Protein AF-A0A2K1K5V3-F1 (afdb_monomer_lite)

Foldseek 3Di:
DDQCPDPVQVVLVVCCVVVVDPPVVVVVDDPLRSDHPVVVVVVVVVVVVVVVCVVVPPPPQPFDQPDADPPPRGSRDHDDDDDPPDD

pLDDT: mean 78.14, std 9.66, range [45.19, 92.62]

Secondary structure (DSSP, 8-state):
--STT-GGGHHHHHHHHTTSS-HHHHHH--HHHHS-HHHHHHHHHHHHHHHHHHHH-------BTTS--TTT----B------TT--

InterPro domains:
  IPR003618 Transcription elongation factor S-II, central domain [PF07500] (1-54)
  IPR003618 Transcription elongation factor S-II, central domain [PS51321] (1-62)
  IPR036575 Transcription elongation factor S-II, central domain superfamily [G3DSA:1.10.472.30] (1-36)
  IPR036575 Transcription elongation factor S-II, central domain superfamily [SSF46942] (1-37)

Sequence (87 aa):
MFNVKDDTNLDFRRRILLGRIKPEAVVSMTFSDMASEQRKKETEGIKAKSMFECELGATAVASTDQFKCGKCLQRKTTYSRCRQGAC

Structure (mmCIF, N/CA/C/O backbone):
data_AF-A0A2K1K5V3-F1
#
_entry.id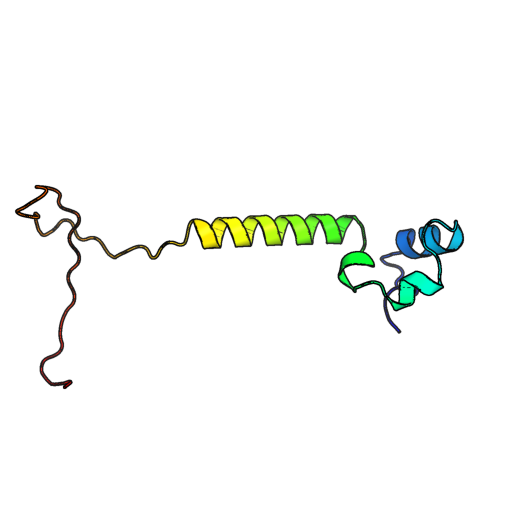   AF-A0A2K1K5V3-F1
#
loop_
_atom_site.group_PDB
_atom_site.id
_atom_site.type_symbol
_atom_site.label_atom_id
_atom_site.label_alt_id
_atom_site.label_comp_id
_atom_site.label_asym_id
_atom_site.label_entity_id
_atom_site.label_seq_id
_atom_site.pdbx_PDB_ins_code
_atom_site.Cartn_x
_atom_site.Cartn_y
_atom_site.Cartn_z
_atom_site.occupancy
_atom_site.B_iso_or_equiv
_atom_site.auth_seq_id
_atom_site.auth_comp_id
_atom_site.auth_asym_id
_atom_site.auth_atom_id
_atom_site.pdbx_PDB_model_num
ATOM 1 N N . MET A 1 1 ? -11.586 -22.014 13.687 1.00 45.19 1 MET A N 1
ATOM 2 C CA . MET A 1 1 ? -12.405 -20.871 14.147 1.00 45.19 1 MET A CA 1
ATOM 3 C C . MET A 1 1 ? -11.443 -19.753 14.546 1.00 45.19 1 MET A C 1
ATOM 5 O O . MET A 1 1 ? -11.001 -19.702 15.684 1.00 45.19 1 MET A O 1
ATOM 9 N N . PHE A 1 2 ? -10.978 -18.974 13.568 1.00 56.78 2 PHE A N 1
ATOM 10 C CA . PHE A 1 2 ? -9.723 -18.211 13.647 1.00 56.78 2 PHE A CA 1
ATOM 11 C C . PHE A 1 2 ? -9.976 -16.725 13.355 1.00 56.78 2 PHE A C 1
ATOM 13 O O . PHE A 1 2 ? -10.266 -16.387 12.215 1.00 56.78 2 PHE A O 1
ATOM 20 N N . ASN A 1 3 ? -9.965 -15.900 14.413 1.00 60.25 3 ASN A N 1
ATOM 21 C CA . ASN A 1 3 ? -9.601 -14.464 14.469 1.00 60.25 3 ASN A CA 1
ATOM 22 C C . ASN A 1 3 ? -10.019 -13.853 15.824 1.00 60.25 3 ASN A C 1
ATOM 24 O O . ASN A 1 3 ? -9.330 -13.016 16.386 1.00 60.25 3 ASN A O 1
ATOM 28 N N . VAL A 1 4 ? -11.158 -14.279 16.392 1.00 61.62 4 VAL A N 1
ATOM 29 C CA . VAL A 1 4 ? -11.677 -13.733 17.672 1.00 61.62 4 VAL A CA 1
ATOM 30 C C . VAL A 1 4 ? -10.859 -14.204 18.881 1.00 61.62 4 VAL A C 1
ATOM 32 O O . VAL A 1 4 ? -10.890 -13.585 19.945 1.00 61.62 4 VAL A O 1
ATOM 35 N N . LYS A 1 5 ? -10.153 -15.328 18.736 1.00 64.94 5 LYS A N 1
ATOM 36 C CA . LYS A 1 5 ? -9.316 -15.932 19.778 1.00 64.94 5 LYS A CA 1
ATOM 37 C C . LYS A 1 5 ? -7.825 -15.621 19.599 1.00 64.94 5 LYS A C 1
ATOM 39 O O . LYS A 1 5 ? -7.036 -16.123 20.384 1.00 64.94 5 LYS A O 1
ATOM 44 N N . ASP A 1 6 ? -7.458 -14.835 18.586 1.00 69.06 6 ASP A N 1
ATOM 45 C CA . ASP A 1 6 ? -6.068 -14.458 18.344 1.00 69.06 6 ASP A CA 1
ATOM 46 C C . ASP A 1 6 ? -5.619 -13.392 19.344 1.00 69.06 6 ASP A C 1
ATOM 48 O O . ASP A 1 6 ? -6.129 -12.268 19.356 1.00 69.06 6 ASP A O 1
ATOM 52 N N . ASP A 1 7 ? -4.608 -13.726 20.145 1.00 65.00 7 ASP A N 1
ATOM 53 C CA . ASP A 1 7 ? -3.987 -12.799 21.100 1.00 65.00 7 ASP A CA 1
ATOM 54 C C . ASP A 1 7 ? -3.304 -11.619 20.391 1.00 65.00 7 ASP A C 1
ATOM 56 O O . ASP A 1 7 ? -3.154 -10.534 20.951 1.00 65.00 7 ASP A O 1
ATOM 60 N N . THR A 1 8 ? -2.960 -11.790 19.112 1.00 67.19 8 THR A N 1
ATOM 61 C CA . THR A 1 8 ? -2.384 -10.735 18.268 1.00 67.19 8 THR A CA 1
ATOM 62 C C . THR A 1 8 ? -3.403 -9.676 17.833 1.00 67.19 8 THR A C 1
ATOM 64 O O . THR A 1 8 ? -3.008 -8.619 17.340 1.00 67.19 8 THR A O 1
ATOM 67 N N . ASN A 1 9 ? -4.708 -9.915 18.029 1.00 72.56 9 ASN A N 1
ATOM 68 C CA . ASN A 1 9 ? -5.786 -9.033 17.574 1.00 72.56 9 ASN A CA 1
ATOM 69 C 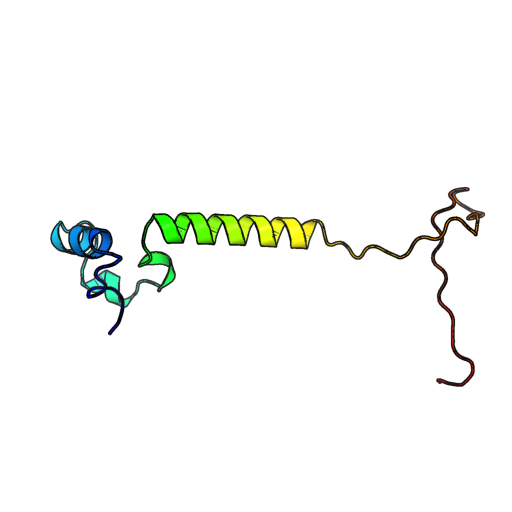C . ASN A 1 9 ? -6.808 -8.728 18.688 1.00 72.56 9 ASN A C 1
ATOM 71 O O . ASN A 1 9 ? -8.026 -8.727 18.488 1.00 72.56 9 ASN A O 1
ATOM 75 N N . LEU A 1 10 ? -6.297 -8.437 19.891 1.00 75.88 10 LEU A N 1
ATOM 76 C CA . LEU A 1 10 ? -7.095 -8.054 21.066 1.00 75.88 10 LEU A CA 1
ATOM 77 C C . LEU A 1 10 ? -8.001 -6.841 20.809 1.00 75.88 10 LEU A C 1
ATOM 79 O O . LEU A 1 10 ? -9.089 -6.758 21.382 1.00 75.88 10 LEU A O 1
ATOM 83 N N . ASP A 1 11 ? -7.579 -5.912 19.947 1.00 79.25 11 ASP A N 1
ATOM 84 C CA . ASP A 1 11 ? -8.378 -4.736 19.586 1.00 79.25 11 ASP A CA 1
ATOM 85 C C . ASP A 1 11 ? -9.673 -5.127 18.861 1.00 79.25 11 ASP A C 1
ATOM 87 O O . ASP A 1 11 ? -10.743 -4.609 19.179 1.00 79.25 11 ASP A O 1
ATOM 91 N N . PHE A 1 12 ? -9.620 -6.115 17.964 1.00 80.94 12 PHE A N 1
ATOM 92 C CA . PHE A 1 12 ? -10.809 -6.615 17.275 1.00 80.94 12 PHE A CA 1
ATOM 93 C C . PHE A 1 12 ? -11.816 -7.228 18.257 1.00 80.94 12 PHE A C 1
ATOM 95 O O . PHE A 1 12 ? -13.000 -6.887 18.232 1.00 80.94 12 PHE A O 1
ATOM 102 N N . ARG A 1 13 ? -11.344 -8.048 19.209 1.00 81.31 13 ARG A N 1
ATOM 103 C CA . ARG A 1 13 ? -12.193 -8.585 20.287 1.00 81.31 13 ARG A CA 1
ATOM 104 C C . ARG A 1 13 ? -12.798 -7.466 21.142 1.00 81.31 13 ARG A C 1
ATOM 106 O O . ARG A 1 13 ? -13.986 -7.521 21.455 1.00 81.31 13 ARG A O 1
ATOM 113 N N . ARG A 1 14 ? -12.021 -6.435 21.494 1.00 83.75 14 ARG A N 1
ATOM 114 C CA . ARG A 1 14 ? -12.521 -5.270 22.248 1.00 83.75 14 ARG A CA 1
ATOM 115 C C . ARG A 1 14 ? -13.620 -4.530 21.490 1.00 83.75 14 ARG A C 1
ATOM 117 O O . ARG A 1 14 ? -14.621 -4.170 22.095 1.00 83.75 14 ARG A O 1
ATOM 124 N N . ARG A 1 15 ? -13.487 -4.343 20.175 1.00 83.69 15 ARG A N 1
ATOM 125 C CA . ARG A 1 15 ? -14.513 -3.682 19.347 1.00 83.69 15 ARG A CA 1
ATOM 126 C C . ARG A 1 15 ? -15.831 -4.452 19.303 1.00 83.69 15 ARG A C 1
ATOM 128 O O . ARG A 1 15 ? -16.883 -3.817 19.293 1.00 83.69 15 ARG A O 1
ATOM 135 N N . ILE A 1 16 ? -15.779 -5.784 19.314 1.00 84.88 16 ILE A N 1
ATOM 136 C CA . ILE A 1 16 ? -16.976 -6.630 19.420 1.00 84.88 16 ILE A CA 1
ATOM 137 C C . ILE A 1 16 ? -17.626 -6.453 20.799 1.00 84.88 16 ILE A C 1
ATOM 139 O O . ILE A 1 16 ? -18.820 -6.186 20.882 1.00 84.88 16 ILE A O 1
ATOM 143 N N . LEU A 1 17 ? -16.840 -6.533 21.881 1.00 84.38 17 LEU A N 1
ATOM 144 C CA . LEU A 1 17 ? -17.350 -6.403 23.255 1.00 84.38 17 LEU A CA 1
ATOM 145 C C . LEU A 1 17 ? -17.933 -5.014 23.555 1.00 84.38 17 LEU A C 1
ATOM 147 O O . LEU A 1 17 ? -18.924 -4.903 24.265 1.00 84.38 17 LEU A O 1
ATOM 151 N N . LEU A 1 18 ? -17.342 -3.961 22.989 1.00 86.50 18 LEU A N 1
ATOM 152 C CA . LEU A 1 18 ? -17.832 -2.584 23.099 1.00 86.50 18 LEU A CA 1
ATOM 153 C C . LEU A 1 18 ? -19.034 -2.296 22.180 1.00 86.50 18 LEU A C 1
ATOM 155 O O . LEU A 1 18 ? -19.496 -1.159 22.130 1.00 86.50 18 LEU A O 1
ATOM 159 N N . GLY A 1 19 ? -19.512 -3.280 21.410 1.00 83.62 19 GLY A N 1
ATOM 160 C CA . GLY A 1 19 ? -20.666 -3.131 20.520 1.00 83.62 19 GLY A CA 1
ATOM 161 C C . GLY A 1 19 ? -20.399 -2.324 19.246 1.00 83.62 19 GLY A C 1
ATOM 162 O O . GLY A 1 19 ? -21.336 -2.023 18.511 1.00 83.62 19 GLY A O 1
ATOM 163 N N . ARG A 1 20 ? -19.136 -1.991 18.938 1.00 84.38 20 ARG A N 1
ATOM 164 C CA . ARG A 1 20 ? -18.769 -1.320 17.675 1.00 84.38 20 ARG A CA 1
ATOM 165 C C . ARG A 1 20 ? -18.938 -2.239 16.467 1.00 84.38 20 ARG A C 1
ATOM 167 O O . ARG A 1 20 ? -19.166 -1.760 15.363 1.00 84.38 20 ARG A O 1
ATOM 174 N N . ILE A 1 21 ? -18.808 -3.548 16.677 1.00 84.25 21 ILE A N 1
ATOM 175 C CA . ILE A 1 21 ? -19.037 -4.580 15.665 1.00 84.25 21 ILE A CA 1
ATOM 176 C C . ILE A 1 21 ? -20.099 -5.526 16.216 1.00 84.25 21 ILE A C 1
ATOM 178 O O . ILE A 1 21 ? -19.904 -6.128 17.273 1.00 84.25 21 ILE A O 1
ATOM 182 N N . LYS A 1 22 ? -21.225 -5.661 15.508 1.00 84.25 22 LYS A N 1
ATOM 183 C CA . LYS A 1 22 ? -22.275 -6.613 15.887 1.00 84.25 22 LYS A CA 1
ATOM 184 C C . LYS A 1 22 ? -21.763 -8.045 15.703 1.00 84.25 22 LYS A C 1
ATOM 186 O O . LYS A 1 22 ? -21.170 -8.323 14.661 1.00 84.25 22 LYS A O 1
ATOM 191 N N . PRO A 1 23 ? -22.028 -8.968 16.642 1.00 80.06 23 PRO A N 1
ATOM 192 C CA . PRO A 1 23 ? -21.562 -10.353 16.544 1.00 80.06 23 PRO A CA 1
ATOM 193 C C . PRO A 1 23 ? -22.098 -11.067 15.295 1.00 80.06 23 PRO A C 1
ATOM 195 O O . PRO A 1 23 ? -21.380 -11.851 14.687 1.00 80.06 23 PRO A O 1
ATOM 198 N N . GLU A 1 24 ? -23.317 -10.738 14.861 1.00 83.62 24 GLU A N 1
ATOM 199 C CA . GLU A 1 24 ? -23.918 -11.258 13.625 1.00 83.62 24 GLU A CA 1
ATOM 200 C C . GLU A 1 24 ? -23.127 -10.841 12.376 1.00 83.62 24 GLU A C 1
ATOM 202 O O . GLU A 1 24 ? -22.896 -11.650 11.481 1.00 83.62 24 GLU A O 1
ATOM 207 N N . ALA A 1 25 ? -22.637 -9.598 12.343 1.00 80.62 25 ALA A N 1
ATOM 208 C CA . ALA A 1 25 ? -21.870 -9.074 11.216 1.00 80.62 25 ALA A CA 1
ATOM 209 C C . ALA A 1 25 ? -20.499 -9.753 11.085 1.00 80.62 25 ALA A C 1
ATOM 211 O O . ALA A 1 25 ? -19.995 -9.898 9.973 1.00 80.62 25 ALA A O 1
ATOM 212 N N . VAL A 1 26 ? -19.919 -10.228 12.195 1.00 78.50 26 VAL A N 1
ATOM 213 C CA . VAL A 1 26 ? -18.622 -10.930 12.207 1.00 78.50 26 VAL A CA 1
ATOM 214 C C . VAL A 1 26 ? -18.650 -12.186 11.333 1.00 78.50 26 VAL A C 1
ATOM 216 O O . VAL A 1 26 ? -17.633 -12.529 10.741 1.00 78.50 26 VAL A O 1
ATOM 219 N N . VAL A 1 27 ? -19.805 -12.849 11.208 1.00 79.75 27 VAL A N 1
ATOM 220 C CA . VAL A 1 27 ? -19.966 -14.048 10.367 1.00 79.75 27 VAL A CA 1
ATOM 221 C C . VAL A 1 27 ? -19.887 -13.708 8.875 1.00 79.75 27 VAL A C 1
ATOM 223 O O . VAL A 1 27 ? -19.394 -14.511 8.088 1.00 79.75 27 VAL A O 1
ATOM 226 N N . SER A 1 28 ? -20.340 -12.512 8.490 1.00 81.88 28 SER A N 1
ATOM 227 C CA . SER A 1 28 ? -20.318 -12.021 7.105 1.00 81.88 28 SER A CA 1
ATOM 228 C C . SER A 1 28 ? -19.051 -11.245 6.722 1.00 81.88 28 SER A C 1
ATOM 230 O O . SER A 1 28 ? -18.865 -10.933 5.549 1.00 81.88 28 SER A O 1
ATOM 232 N N . MET A 1 29 ? -18.191 -10.896 7.685 1.00 81.44 29 MET A N 1
ATOM 233 C CA . MET A 1 29 ? -16.978 -10.118 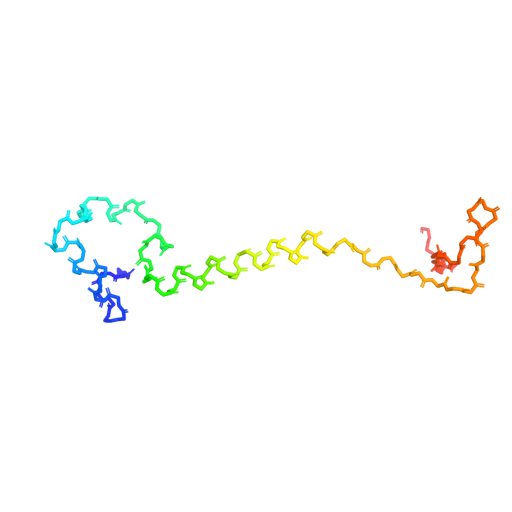7.418 1.00 81.44 29 MET A CA 1
ATOM 234 C C . MET A 1 29 ? -15.906 -10.958 6.722 1.00 81.44 29 MET A C 1
ATOM 236 O O . MET A 1 29 ? -15.725 -12.140 7.009 1.00 81.44 29 MET A O 1
ATOM 240 N N . THR A 1 30 ? -15.143 -10.325 5.830 1.00 81.88 30 THR A N 1
ATOM 241 C CA . THR A 1 30 ? -14.008 -10.991 5.187 1.00 81.88 30 THR A CA 1
ATOM 242 C C . THR A 1 30 ? -12.793 -11.027 6.116 1.00 81.88 30 THR A C 1
ATOM 244 O O . THR A 1 30 ? -12.637 -10.194 7.012 1.00 81.88 30 THR A O 1
ATOM 247 N N . PHE A 1 31 ? -11.866 -11.959 5.874 1.00 77.56 31 PHE A N 1
ATOM 248 C CA . PHE A 1 31 ? -10.611 -12.051 6.633 1.00 77.56 31 PHE A CA 1
ATOM 249 C C . PHE A 1 31 ? -9.807 -10.743 6.628 1.00 77.56 31 PHE A C 1
ATOM 251 O O . PHE A 1 31 ? -9.169 -10.409 7.626 1.00 77.56 31 PHE A O 1
ATOM 258 N N . SER A 1 32 ? -9.871 -9.989 5.525 1.00 76.88 32 SER A N 1
ATOM 259 C CA . SER A 1 32 ? -9.232 -8.676 5.395 1.00 76.88 32 SER A CA 1
ATOM 260 C C . SER A 1 32 ? -9.840 -7.661 6.365 1.00 76.88 32 SER A C 1
ATOM 262 O O . SER A 1 32 ? -9.118 -6.911 7.019 1.00 76.88 32 SER A O 1
ATOM 264 N N . ASP A 1 33 ? -11.164 -7.670 6.517 1.00 78.31 33 ASP A N 1
ATOM 265 C CA . ASP A 1 33 ? -11.878 -6.725 7.381 1.00 78.31 33 ASP A CA 1
ATOM 266 C C . ASP A 1 33 ? -11.704 -7.043 8.869 1.00 78.31 33 ASP A C 1
ATOM 268 O O . ASP A 1 33 ? -11.793 -6.152 9.718 1.00 78.31 33 ASP A O 1
ATOM 272 N N . MET A 1 34 ? -11.425 -8.303 9.192 1.00 78.88 34 MET A N 1
ATOM 273 C CA . MET A 1 34 ? -11.175 -8.767 10.556 1.00 78.88 34 MET A CA 1
ATOM 274 C C . MET A 1 34 ? -9.699 -8.650 10.974 1.00 78.88 34 MET A C 1
ATOM 276 O O . MET A 1 34 ? -9.375 -8.847 12.145 1.00 78.88 34 MET A O 1
ATOM 280 N N . ALA A 1 35 ? -8.789 -8.341 10.044 1.00 79.56 35 ALA A N 1
ATOM 281 C CA . ALA A 1 35 ? -7.374 -8.149 10.347 1.00 79.56 35 ALA A CA 1
ATOM 282 C C . ALA A 1 35 ? -7.140 -6.940 11.275 1.00 79.56 35 ALA A C 1
ATOM 284 O O . ALA A 1 35 ? -7.965 -6.028 11.370 1.00 79.56 35 ALA A O 1
ATOM 285 N N . SER A 1 36 ? -6.000 -6.922 11.967 1.00 80.88 36 SER A N 1
ATOM 286 C CA . SER A 1 36 ? -5.607 -5.778 12.792 1.00 80.88 36 SER A CA 1
ATOM 287 C C . SER A 1 36 ? -5.391 -4.530 11.930 1.00 80.88 36 SER A C 1
ATOM 289 O O . SER A 1 36 ? -5.006 -4.629 10.765 1.00 80.88 36 SER A O 1
ATOM 291 N N . GLU A 1 37 ? -5.583 -3.344 12.509 1.00 81.12 37 GLU A N 1
ATOM 292 C CA . GLU A 1 37 ? -5.374 -2.066 11.804 1.00 81.12 37 GLU A CA 1
ATOM 293 C C . GLU A 1 37 ? -3.977 -1.959 11.180 1.00 81.12 37 GLU A C 1
ATOM 295 O O . GLU A 1 37 ? -3.824 -1.456 10.070 1.00 81.12 37 GLU A O 1
ATOM 300 N N . GLN A 1 38 ? -2.959 -2.486 11.865 1.00 83.81 38 GLN A N 1
ATOM 301 C CA . GLN A 1 38 ? -1.592 -2.494 11.353 1.00 83.81 38 GLN A CA 1
ATOM 302 C C . GLN A 1 38 ? -1.466 -3.343 10.082 1.00 83.81 38 GLN A C 1
ATOM 304 O O . GLN A 1 38 ? -0.930 -2.873 9.081 1.00 83.81 38 GLN A O 1
ATOM 309 N N . ARG A 1 39 ? -2.013 -4.567 10.093 1.00 84.19 39 ARG A N 1
ATOM 310 C CA . ARG A 1 39 ? -1.986 -5.447 8.916 1.00 84.19 39 ARG A CA 1
ATOM 311 C C . ARG A 1 39 ? -2.836 -4.912 7.772 1.00 84.19 39 ARG A C 1
ATOM 313 O O . ARG A 1 39 ? -2.463 -5.102 6.618 1.00 84.19 39 ARG A O 1
ATOM 320 N N . LYS A 1 40 ? -3.961 -4.250 8.067 1.00 85.25 40 LYS A N 1
ATOM 321 C CA . LYS A 1 40 ? -4.789 -3.593 7.044 1.00 85.25 40 LYS A CA 1
ATOM 322 C C . LYS A 1 40 ? -3.987 -2.537 6.296 1.00 85.25 40 LYS A C 1
ATOM 324 O O . LYS A 1 40 ? -3.883 -2.625 5.078 1.00 85.25 40 LYS A O 1
ATOM 329 N N . LYS A 1 41 ? -3.319 -1.639 7.028 1.00 87.44 41 LYS A N 1
ATOM 330 C CA . LYS A 1 41 ? -2.452 -0.606 6.443 1.00 87.44 41 LYS A CA 1
ATOM 331 C C . LYS A 1 41 ? -1.306 -1.193 5.621 1.00 87.44 41 LYS A C 1
ATOM 333 O O . LYS A 1 41 ? -1.030 -0.710 4.528 1.00 87.44 41 LYS A O 1
ATOM 338 N N . GLU A 1 42 ? -0.652 -2.246 6.113 1.00 88.88 42 GLU A N 1
ATOM 339 C CA . GLU A 1 42 ? 0.387 -2.950 5.346 1.00 88.88 42 GLU A CA 1
ATOM 340 C C . GLU A 1 42 ? -0.165 -3.546 4.052 1.00 88.88 42 GLU A C 1
ATOM 342 O O . GLU A 1 42 ? 0.408 -3.354 2.983 1.00 88.88 42 GLU A O 1
ATOM 347 N N . THR A 1 43 ? -1.304 -4.232 4.138 1.00 88.25 43 THR A N 1
ATOM 348 C CA . THR A 1 43 ? -1.944 -4.876 2.987 1.00 88.25 43 THR A CA 1
ATOM 349 C C . THR A 1 43 ? -2.380 -3.843 1.948 1.00 88.25 43 THR A C 1
ATOM 351 O O . THR A 1 43 ? -2.174 -4.050 0.756 1.00 88.25 43 THR A O 1
ATOM 354 N N . GLU A 1 44 ? -2.954 -2.722 2.382 1.00 90.44 44 GLU A N 1
ATOM 355 C CA . GLU A 1 44 ? -3.311 -1.590 1.521 1.00 90.44 44 GLU A CA 1
ATOM 356 C C . GLU A 1 44 ? -2.075 -0.989 0.845 1.00 90.44 44 GLU A C 1
ATOM 358 O O . GLU A 1 44 ? -2.089 -0.761 -0.363 1.00 90.44 44 GLU A O 1
ATOM 363 N N . GLY A 1 45 ? -0.980 -0.813 1.590 1.00 92.62 45 GLY A N 1
ATOM 364 C CA . GLY A 1 45 ? 0.286 -0.330 1.044 1.00 92.62 45 GLY A CA 1
ATOM 365 C C . GLY A 1 45 ? 0.884 -1.276 0.000 1.00 92.62 45 GLY A C 1
ATOM 366 O O . GLY A 1 45 ? 1.354 -0.822 -1.040 1.00 92.62 45 GLY A O 1
ATOM 367 N N . ILE A 1 46 ? 0.840 -2.588 0.243 1.00 91.69 46 ILE A N 1
ATOM 368 C CA . ILE A 1 46 ? 1.305 -3.601 -0.714 1.00 91.69 46 ILE A CA 1
ATOM 369 C C . ILE A 1 46 ? 0.438 -3.578 -1.974 1.00 91.69 46 ILE A C 1
ATOM 371 O O . ILE A 1 46 ? 0.983 -3.539 -3.072 1.00 91.69 46 ILE A O 1
ATOM 375 N N . LYS A 1 47 ? -0.892 -3.535 -1.827 1.00 91.56 47 LYS A N 1
ATOM 376 C CA . LYS A 1 47 ? -1.828 -3.455 -2.959 1.00 91.56 47 LYS A CA 1
ATOM 377 C C . LYS A 1 47 ? -1.605 -2.198 -3.797 1.00 91.56 47 LYS A C 1
ATOM 379 O O . LYS A 1 47 ? -1.594 -2.273 -5.020 1.00 91.56 47 LYS A O 1
ATOM 384 N N . ALA A 1 48 ? -1.405 -1.048 -3.157 1.00 91.56 48 ALA A N 1
ATOM 385 C CA . ALA A 1 48 ? -1.134 0.200 -3.864 1.00 91.56 48 ALA A CA 1
ATOM 386 C C . ALA A 1 48 ? 0.181 0.125 -4.655 1.00 91.56 48 ALA A C 1
ATOM 388 O O . ALA A 1 48 ? 0.214 0.490 -5.828 1.00 91.56 48 ALA A O 1
ATOM 389 N N . LYS A 1 49 ? 1.245 -0.411 -4.041 1.00 91.38 49 LYS A N 1
ATOM 390 C CA . LYS A 1 49 ? 2.537 -0.613 -4.711 1.00 91.38 49 LYS A CA 1
ATOM 391 C C . LYS A 1 49 ? 2.424 -1.575 -5.887 1.00 91.38 49 LYS A C 1
ATOM 393 O O . LYS A 1 49 ? 2.901 -1.250 -6.965 1.00 91.38 49 LYS A O 1
ATOM 398 N N . SER A 1 50 ? 1.755 -2.713 -5.707 1.00 89.44 50 SER A N 1
ATOM 399 C CA . SER A 1 50 ? 1.601 -3.700 -6.776 1.00 89.44 50 SER A CA 1
ATOM 400 C C . SER A 1 50 ? 0.799 -3.150 -7.952 1.00 89.44 50 SER A C 1
ATOM 402 O O . SER A 1 50 ? 1.158 -3.388 -9.097 1.00 89.44 50 SER A O 1
ATOM 404 N N . MET A 1 51 ? -0.268 -2.387 -7.684 1.00 88.56 51 MET A N 1
ATOM 405 C CA . MET A 1 51 ? -1.056 -1.741 -8.739 1.00 88.56 51 MET A CA 1
ATOM 406 C C . MET A 1 51 ? -0.204 -0.739 -9.521 1.00 88.56 51 MET A C 1
ATOM 408 O O . MET A 1 51 ? -0.175 -0.786 -10.745 1.00 88.56 51 MET A O 1
ATOM 412 N N . PHE A 1 52 ? 0.555 0.097 -8.814 1.00 88.62 52 PHE A N 1
ATOM 413 C CA . PHE A 1 52 ? 1.455 1.066 -9.431 1.00 88.62 52 PHE A CA 1
ATOM 414 C C . PHE A 1 52 ? 2.559 0.401 -10.268 1.00 88.62 52 PHE A C 1
ATOM 416 O O . PHE A 1 52 ? 2.833 0.816 -11.392 1.00 88.62 52 PHE A O 1
ATOM 423 N N . GLU A 1 53 ? 3.178 -0.663 -9.757 1.00 86.38 53 GLU A N 1
ATOM 424 C CA . GLU A 1 53 ? 4.189 -1.431 -10.489 1.00 86.38 53 GLU A CA 1
ATOM 425 C C . GLU A 1 53 ? 3.606 -2.121 -11.728 1.00 86.38 53 GLU A C 1
ATOM 427 O O . GLU A 1 53 ? 4.250 -2.131 -12.775 1.00 86.38 53 GLU A O 1
ATOM 432 N N . CYS A 1 54 ? 2.383 -2.654 -11.650 1.00 83.56 54 CYS A N 1
ATOM 433 C CA . CYS A 1 54 ? 1.692 -3.218 -12.808 1.00 83.56 54 CYS A CA 1
ATOM 434 C C . CYS A 1 54 ? 1.372 -2.160 -13.873 1.00 83.56 54 CYS A C 1
ATOM 436 O O . CYS A 1 54 ? 1.524 -2.440 -15.060 1.00 83.56 54 CYS A O 1
ATOM 438 N N . GLU A 1 55 ? 0.961 -0.955 -13.472 1.00 78.19 55 GLU A N 1
ATOM 439 C CA . GLU A 1 55 ? 0.702 0.159 -14.393 1.00 78.19 55 GLU A CA 1
ATOM 440 C C . GLU A 1 55 ? 1.985 0.652 -15.079 1.00 78.19 55 GLU A C 1
ATOM 442 O O . GLU A 1 55 ? 1.985 0.938 -16.277 1.00 78.19 55 GLU A O 1
ATOM 447 N N . LEU A 1 56 ? 3.097 0.718 -14.341 1.00 74.38 56 LEU A N 1
ATOM 448 C CA . LEU A 1 56 ? 4.405 1.096 -14.884 1.00 74.38 56 LEU A CA 1
ATOM 449 C C . LEU A 1 56 ? 5.068 -0.012 -15.703 1.00 74.38 56 LEU A C 1
ATOM 451 O O . LEU A 1 56 ? 5.874 0.277 -16.588 1.00 74.38 56 LEU A O 1
ATOM 455 N N . GLY A 1 57 ? 4.737 -1.270 -15.419 1.00 61.50 57 GLY A N 1
ATOM 456 C CA . GLY A 1 57 ? 5.269 -2.471 -16.054 1.00 61.50 57 GLY A CA 1
ATOM 457 C C . GLY A 1 57 ? 4.817 -2.678 -17.499 1.00 61.50 57 GLY A C 1
ATOM 458 O O . GLY A 1 57 ? 4.710 -3.821 -17.944 1.00 61.50 57 GLY A O 1
ATOM 459 N N . ALA A 1 58 ? 4.563 -1.603 -18.254 1.00 62.81 58 ALA A N 1
ATOM 460 C CA . ALA A 1 58 ? 4.488 -1.678 -19.702 1.00 62.81 58 ALA A CA 1
ATOM 461 C C . ALA A 1 58 ? 5.801 -2.292 -20.200 1.00 62.81 58 ALA A C 1
ATOM 463 O O . ALA A 1 58 ? 6.882 -1.748 -19.973 1.00 62.81 58 ALA A O 1
ATOM 464 N N . THR A 1 59 ? 5.689 -3.470 -20.818 1.00 61.84 59 THR A N 1
ATOM 465 C CA . THR A 1 59 ? 6.796 -4.311 -21.279 1.00 61.84 59 THR A CA 1
ATOM 466 C C . THR A 1 59 ? 7.937 -3.460 -21.818 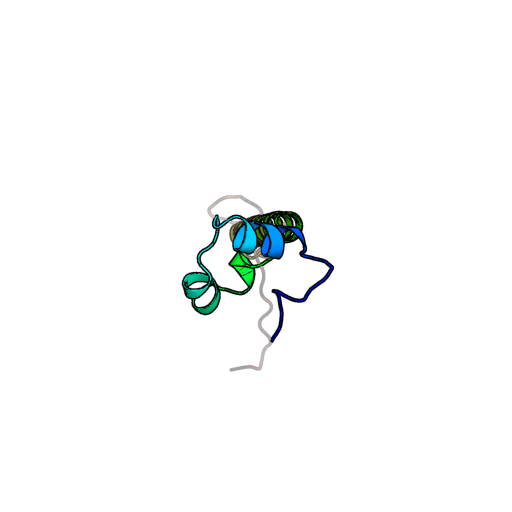1.00 61.84 59 THR A C 1
ATOM 468 O O . THR A 1 59 ? 7.769 -2.793 -22.842 1.00 61.84 59 THR A O 1
ATOM 471 N N . ALA A 1 60 ? 9.082 -3.473 -21.132 1.00 62.72 60 ALA A N 1
ATOM 472 C CA . ALA A 1 60 ? 10.287 -2.825 -21.619 1.00 62.72 60 ALA A CA 1
ATOM 473 C C . ALA A 1 60 ? 10.672 -3.502 -22.938 1.00 62.72 60 ALA A C 1
ATOM 475 O O . ALA A 1 60 ? 11.272 -4.577 -22.961 1.00 62.72 60 ALA A O 1
ATOM 476 N N . VAL A 1 61 ? 10.249 -2.908 -24.052 1.00 68.94 61 VAL A N 1
ATOM 477 C CA . VAL A 1 61 ? 10.624 -3.385 -25.375 1.00 68.94 61 VAL A CA 1
ATOM 478 C C . VAL A 1 61 ? 12.130 -3.200 -25.462 1.00 68.94 61 VAL A C 1
ATOM 480 O O . VAL A 1 61 ? 12.620 -2.082 -25.310 1.00 68.94 61 VAL A O 1
ATOM 483 N N . ALA A 1 62 ? 12.867 -4.292 -25.668 1.00 67.50 62 ALA A N 1
ATOM 484 C CA . ALA A 1 62 ? 14.308 -4.236 -25.855 1.00 67.50 62 ALA A CA 1
ATOM 485 C C . ALA A 1 62 ? 14.619 -3.309 -27.045 1.00 67.50 62 ALA A C 1
ATOM 487 O O . ALA A 1 62 ? 14.438 -3.674 -28.209 1.00 67.50 62 ALA A O 1
ATOM 488 N N . SER A 1 63 ? 15.022 -2.076 -26.748 1.00 71.88 63 SER A N 1
ATOM 489 C CA . SER A 1 63 ? 15.405 -1.075 -27.737 1.00 71.88 63 SER A CA 1
ATOM 490 C C . SER A 1 63 ? 16.918 -1.105 -27.903 1.00 71.88 63 SER A C 1
ATOM 492 O O . SER A 1 63 ? 17.648 -0.965 -26.923 1.00 71.88 63 SER A O 1
ATOM 494 N N . THR A 1 64 ? 17.396 -1.285 -29.130 1.00 76.56 64 THR A N 1
ATOM 495 C CA . THR A 1 64 ? 18.816 -1.249 -29.477 1.00 76.56 64 THR A CA 1
ATOM 496 C C . THR A 1 64 ? 19.119 0.005 -30.296 1.00 76.56 64 THR A C 1
ATOM 498 O O . THR A 1 64 ? 18.437 0.299 -31.275 1.00 76.56 64 THR A O 1
ATOM 501 N N . ASP A 1 65 ? 20.188 0.723 -29.933 1.00 76.38 65 ASP A N 1
ATOM 502 C CA . ASP A 1 65 ? 20.623 1.954 -30.624 1.00 76.38 65 ASP A CA 1
ATOM 503 C C . ASP A 1 65 ? 21.448 1.703 -31.900 1.00 76.38 65 ASP A C 1
ATOM 505 O O . ASP A 1 65 ? 21.989 2.630 -32.517 1.00 76.38 65 ASP A O 1
ATOM 509 N N . GLN A 1 66 ? 21.578 0.436 -32.298 1.00 80.62 66 GLN A N 1
ATOM 510 C CA . GLN A 1 66 ? 22.401 0.021 -33.436 1.00 80.62 66 GLN A CA 1
ATOM 511 C C . GLN A 1 66 ? 21.784 0.427 -34.781 1.00 80.62 66 GLN A C 1
ATOM 513 O O . GLN A 1 66 ? 22.512 0.634 -35.750 1.00 80.62 66 GLN A O 1
ATOM 518 N N . PHE A 1 67 ? 20.462 0.600 -34.840 1.00 80.00 67 PHE A N 1
ATOM 519 C CA . PHE A 1 67 ? 19.737 0.930 -36.066 1.00 80.00 67 PHE A CA 1
ATOM 520 C C . PHE A 1 67 ? 19.025 2.283 -35.939 1.00 80.00 67 PHE A C 1
ATOM 522 O O . PHE A 1 67 ? 18.434 2.593 -34.905 1.00 80.00 67 PHE A O 1
ATOM 529 N N . LYS A 1 68 ? 19.065 3.093 -37.006 1.00 83.06 68 LYS A N 1
ATOM 530 C CA . LYS A 1 68 ? 18.306 4.350 -37.125 1.00 83.06 68 LYS A CA 1
ATOM 531 C C . LYS A 1 68 ? 17.013 4.101 -37.899 1.00 83.06 68 LYS A C 1
ATOM 533 O O . LYS A 1 68 ? 17.059 3.563 -39.003 1.00 83.06 68 LYS A O 1
ATOM 538 N N . CYS A 1 69 ? 15.874 4.542 -37.367 1.00 83.12 69 CYS A N 1
ATOM 539 C CA . CYS A 1 69 ? 14.608 4.496 -38.095 1.00 83.12 69 CYS A CA 1
ATOM 540 C C . CYS A 1 69 ? 14.580 5.554 -39.209 1.00 83.12 69 CYS A C 1
ATOM 542 O O . CYS A 1 69 ? 14.787 6.737 -38.949 1.0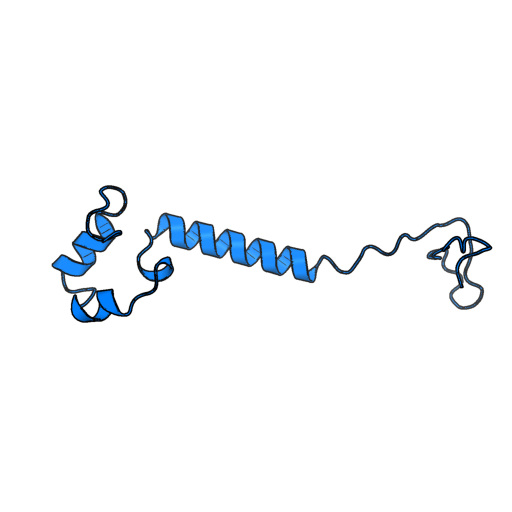0 83.12 69 CYS A O 1
ATOM 544 N N . GLY A 1 70 ? 14.259 5.153 -40.441 1.00 81.06 70 GLY A N 1
ATOM 545 C CA . GLY A 1 70 ? 14.169 6.074 -41.583 1.00 81.06 70 GLY A CA 1
ATOM 546 C C . GLY A 1 70 ? 12.973 7.035 -41.547 1.00 81.06 70 GLY A C 1
ATOM 547 O O . GLY A 1 70 ? 13.000 8.048 -42.234 1.00 81.06 70 GLY A O 1
ATOM 548 N N . LYS A 1 71 ? 11.932 6.747 -40.749 1.00 84.81 71 LYS A N 1
ATOM 549 C CA . LYS A 1 71 ? 10.723 7.590 -40.647 1.00 84.81 71 LYS A CA 1
ATOM 550 C C . LYS A 1 71 ? 10.800 8.624 -39.526 1.00 84.81 71 LYS A C 1
ATOM 552 O O . LYS A 1 71 ? 10.430 9.770 -39.735 1.00 84.81 71 LYS A O 1
ATOM 557 N N . CYS A 1 72 ? 11.253 8.223 -38.336 1.00 83.25 72 CYS A N 1
ATOM 558 C CA . CYS A 1 72 ? 11.303 9.105 -37.164 1.00 83.25 72 CYS A CA 1
ATOM 559 C C . CYS A 1 72 ? 12.717 9.574 -36.797 1.00 83.25 72 CYS A C 1
ATOM 561 O O . CYS A 1 72 ? 12.858 10.336 -35.846 1.00 83.25 72 CYS A O 1
ATOM 563 N N . LEU A 1 73 ? 13.762 9.113 -37.503 1.00 80.06 73 LEU A N 1
ATOM 564 C CA . LEU A 1 73 ? 15.184 9.426 -37.261 1.00 80.06 73 LEU A CA 1
ATOM 565 C C . LEU A 1 73 ? 15.711 9.057 -35.858 1.00 80.06 73 LEU A C 1
ATOM 567 O O . LEU A 1 73 ? 16.889 9.264 -35.563 1.00 80.06 73 LEU A O 1
ATOM 571 N N . GLN A 1 74 ? 14.878 8.459 -35.003 1.00 82.25 74 GLN A N 1
ATOM 572 C CA . GLN A 1 74 ? 15.257 7.977 -33.679 1.00 82.25 74 GLN A CA 1
ATOM 573 C C . GLN A 1 74 ? 15.951 6.610 -33.767 1.00 82.25 74 GLN A C 1
ATOM 575 O O . GLN A 1 74 ? 15.695 5.817 -34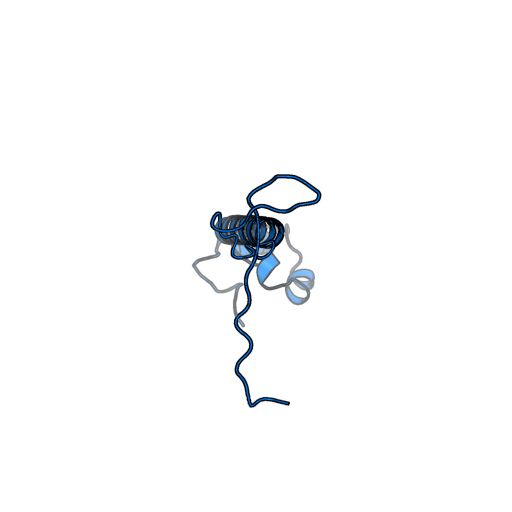.676 1.00 82.25 74 GLN A O 1
ATOM 580 N N . ARG A 1 75 ? 16.824 6.325 -32.794 1.00 81.00 75 ARG A N 1
ATOM 581 C CA . ARG A 1 75 ? 17.563 5.055 -32.667 1.00 81.00 75 ARG A CA 1
ATOM 582 C C . ARG A 1 75 ? 16.863 4.008 -31.790 1.00 81.00 75 ARG A C 1
ATOM 584 O O . ARG A 1 75 ? 17.462 3.021 -31.405 1.00 81.00 75 ARG A O 1
ATOM 591 N N . LYS A 1 76 ? 15.570 4.175 -31.503 1.00 78.81 76 LYS A N 1
ATOM 592 C CA . LYS A 1 76 ? 14.788 3.224 -30.698 1.00 78.81 76 LYS A CA 1
ATOM 593 C C . LYS A 1 76 ? 14.246 2.093 -31.575 1.00 78.81 76 LYS A C 1
ATOM 595 O O . LYS A 1 76 ? 13.066 2.094 -31.915 1.00 78.81 76 LYS A O 1
ATOM 600 N N . THR A 1 77 ? 15.108 1.162 -31.980 1.00 78.44 77 THR A N 1
ATOM 601 C CA . THR A 1 77 ? 14.718 0.057 -32.873 1.00 78.44 77 THR A CA 1
ATOM 602 C C . THR A 1 77 ? 14.776 -1.279 -32.136 1.00 78.44 77 THR A C 1
ATOM 604 O O . THR A 1 77 ? 15.646 -1.489 -31.300 1.00 78.44 77 THR A O 1
ATOM 607 N N . THR A 1 78 ? 13.864 -2.201 -32.435 1.00 78.94 78 THR A N 1
ATOM 608 C CA . THR A 1 78 ? 13.852 -3.555 -31.857 1.00 78.94 78 THR A CA 1
ATOM 609 C C . THR A 1 78 ? 14.216 -4.564 -32.938 1.00 78.94 78 THR A C 1
ATOM 611 O O . THR A 1 78 ? 13.697 -4.489 -34.050 1.00 78.94 78 THR A O 1
ATOM 614 N N . TYR A 1 79 ? 15.116 -5.502 -32.630 1.00 78.06 79 TYR A N 1
ATOM 615 C CA . TYR A 1 79 ? 15.517 -6.577 -33.540 1.00 78.06 79 TYR A CA 1
ATOM 616 C C . TYR A 1 79 ? 15.107 -7.936 -32.967 1.00 78.06 79 TYR A C 1
ATOM 618 O O . TYR A 1 79 ? 15.484 -8.281 -31.849 1.00 78.06 79 TYR A O 1
ATOM 626 N N . SER A 1 80 ? 14.376 -8.725 -33.752 1.00 78.69 80 SER A N 1
ATOM 627 C CA . SER A 1 80 ? 14.035 -10.116 -33.444 1.00 78.69 80 SER A CA 1
ATOM 628 C C . SER A 1 80 ? 14.771 -11.058 -34.397 1.00 78.69 80 SER A C 1
ATOM 630 O O . SER A 1 80 ? 14.643 -10.939 -35.616 1.00 78.69 80 SER A O 1
ATOM 632 N N . ARG A 1 81 ? 15.522 -12.025 -33.854 1.00 80.62 81 ARG A N 1
ATOM 633 C CA . ARG A 1 81 ? 16.176 -13.074 -34.649 1.00 80.62 81 ARG A CA 1
ATOM 634 C C . ARG A 1 81 ? 15.163 -14.171 -34.973 1.00 80.62 81 ARG A C 1
ATOM 636 O O . ARG A 1 81 ? 14.759 -14.907 -34.079 1.00 80.62 81 ARG A O 1
ATOM 643 N N . CYS A 1 82 ? 14.799 -14.319 -36.242 1.00 79.19 82 CYS A N 1
ATOM 644 C CA . CYS A 1 82 ? 14.038 -15.482 -36.692 1.00 79.19 82 CYS A CA 1
ATOM 645 C C . CYS A 1 82 ? 14.990 -16.675 -36.889 1.00 79.19 82 CYS A C 1
ATOM 647 O O . CYS A 1 82 ? 16.051 -16.529 -37.501 1.00 79.19 82 CYS A O 1
ATOM 649 N N . ARG A 1 83 ? 14.647 -17.846 -36.340 1.00 76.62 83 ARG A N 1
ATOM 650 C CA . ARG A 1 83 ? 15.421 -19.082 -36.523 1.00 76.62 83 ARG A CA 1
ATOM 651 C C . ARG A 1 83 ? 14.931 -19.756 -37.806 1.00 76.62 83 ARG A C 1
ATOM 653 O O . ARG A 1 83 ? 13.753 -20.072 -37.920 1.00 76.62 83 ARG A O 1
ATOM 660 N N . GLN A 1 84 ? 15.821 -19.964 -38.771 1.00 69.00 84 GLN A N 1
ATOM 661 C CA . GLN A 1 84 ? 15.499 -20.665 -40.017 1.00 69.00 84 GLN A CA 1
ATOM 662 C C . GLN A 1 84 ? 15.188 -22.133 -39.686 1.00 69.00 84 GLN A C 1
ATOM 664 O O . GLN A 1 84 ? 16.090 -22.874 -39.302 1.00 69.00 84 GLN A O 1
ATOM 669 N N . GLY A 1 85 ? 13.910 -22.521 -39.757 1.00 67.12 85 GLY A N 1
ATOM 670 C CA . GLY A 1 85 ? 13.462 -23.906 -39.549 1.00 67.12 85 GLY A CA 1
ATOM 671 C C . GLY A 1 85 ? 12.263 -24.119 -38.619 1.00 67.12 85 GLY A C 1
ATOM 672 O O . GLY A 1 85 ? 11.913 -25.268 -38.387 1.00 67.12 85 GLY A O 1
ATOM 673 N N . ALA A 1 86 ? 11.629 -23.070 -38.090 1.00 58.75 86 ALA A N 1
ATOM 674 C CA . ALA A 1 86 ? 10.348 -23.195 -37.391 1.00 58.75 86 ALA A CA 1
ATOM 675 C C . ALA A 1 86 ? 9.257 -22.468 -38.187 1.00 58.75 86 ALA A C 1
ATOM 677 O O . ALA A 1 86 ? 9.076 -21.258 -38.044 1.00 58.75 86 ALA A O 1
ATOM 678 N N . CYS A 1 87 ? 8.597 -23.229 -39.057 1.00 47.62 87 CYS A N 1
ATOM 679 C CA . CYS A 1 87 ? 7.235 -22.986 -39.507 1.00 47.62 87 CYS A CA 1
ATOM 680 C C . CYS A 1 87 ? 6.371 -24.115 -38.943 1.00 47.62 87 CYS A C 1
ATOM 682 O O . CYS A 1 87 ? 6.908 -25.244 -38.853 1.00 47.62 87 CYS A O 1
#

Radius of gyration: 26.51 Å; chains: 1; bounding box: 46×33×65 Å

Organism: Physcomitrium patens (NCBI:txid3218)